Protein AF-A0A2G6IT74-F1 (afdb_monomer_lite)

Radius of gyration: 21.8 Å; chains: 1; bounding box: 38×27×62 Å

Structure (mmCIF, N/CA/C/O backbone):
data_AF-A0A2G6IT74-F1
#
_entry.id   AF-A0A2G6IT74-F1
#
loop_
_atom_site.group_PDB
_atom_site.id
_atom_site.type_symbol
_atom_site.label_atom_id
_atom_site.label_alt_id
_atom_site.label_comp_id
_atom_site.label_asym_id
_atom_site.label_entity_id
_atom_site.label_seq_id
_atom_site.pdbx_PDB_ins_code
_atom_site.Cartn_x
_atom_site.Cartn_y
_atom_site.Cartn_z
_atom_site.occupancy
_atom_site.B_iso_or_equiv
_atom_site.auth_seq_id
_atom_site.auth_comp_id
_atom_site.auth_asym_id
_atom_site.auth_atom_id
_atom_site.pdbx_PDB_model_num
ATOM 1 N N . MET A 1 1 ? 7.425 13.141 2.441 1.00 65.06 1 MET A N 1
ATOM 2 C CA . MET A 1 1 ? 8.271 11.918 2.467 1.00 65.06 1 MET A CA 1
ATOM 3 C C . MET A 1 1 ? 7.825 10.910 1.392 1.00 65.06 1 MET A C 1
ATOM 5 O O . MET A 1 1 ? 7.285 9.870 1.731 1.00 65.06 1 MET A O 1
ATOM 9 N N . LEU A 1 2 ? 8.061 11.181 0.099 1.00 88.25 2 LEU A N 1
ATOM 10 C CA . LEU A 1 2 ? 7.638 10.290 -1.006 1.00 88.25 2 LEU A CA 1
ATOM 11 C C . LEU A 1 2 ? 8.793 9.434 -1.556 1.00 88.25 2 LEU A C 1
ATOM 13 O O . LEU A 1 2 ? 8.683 8.216 -1.657 1.00 88.25 2 LEU A O 1
ATOM 17 N N . ARG A 1 3 ? 9.963 10.048 -1.781 1.00 90.00 3 ARG A N 1
ATOM 18 C CA . ARG A 1 3 ? 11.185 9.382 -2.279 1.00 90.00 3 ARG A CA 1
ATOM 19 C C . ARG A 1 3 ? 11.613 8.160 -1.452 1.00 90.00 3 ARG A C 1
ATOM 21 O O . ARG A 1 3 ? 12.179 7.213 -1.984 1.00 90.00 3 ARG A O 1
ATOM 28 N N . ARG A 1 4 ? 11.378 8.175 -0.134 1.00 93.81 4 ARG A N 1
ATOM 29 C CA . ARG A 1 4 ? 11.693 7.039 0.754 1.00 93.81 4 ARG A CA 1
ATOM 30 C C . ARG A 1 4 ? 10.772 5.845 0.505 1.00 93.81 4 ARG A C 1
ATOM 32 O O . ARG A 1 4 ? 11.251 4.719 0.525 1.00 93.81 4 ARG A O 1
ATOM 39 N N . ILE A 1 5 ? 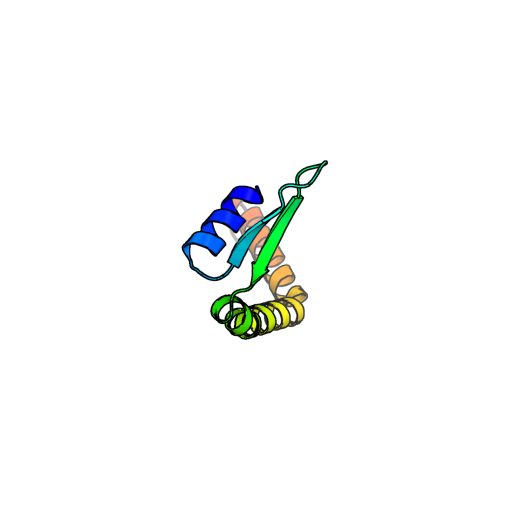9.488 6.102 0.268 1.00 93.94 5 ILE A N 1
ATOM 40 C CA . ILE A 1 5 ? 8.494 5.064 -0.012 1.00 93.94 5 ILE A CA 1
ATOM 41 C C . ILE A 1 5 ? 8.775 4.458 -1.385 1.00 93.94 5 ILE A C 1
ATOM 43 O O . ILE A 1 5 ? 8.896 3.246 -1.482 1.00 93.94 5 ILE A O 1
ATOM 47 N N . LEU A 1 6 ? 9.005 5.288 -2.407 1.00 93.88 6 LEU A N 1
ATOM 48 C CA . LEU A 1 6 ? 9.320 4.810 -3.759 1.00 93.88 6 LEU A CA 1
ATOM 49 C C . LEU A 1 6 ? 10.562 3.912 -3.780 1.00 93.88 6 LEU A C 1
ATOM 51 O O . LEU A 1 6 ? 10.492 2.804 -4.290 1.00 93.88 6 LEU A O 1
ATOM 55 N N . ARG A 1 7 ? 11.652 4.307 -3.108 1.00 93.31 7 ARG A N 1
ATOM 56 C CA . ARG A 1 7 ? 12.842 3.444 -2.977 1.00 93.31 7 ARG A CA 1
ATOM 57 C C . ARG A 1 7 ? 12.579 2.130 -2.250 1.00 93.31 7 ARG A C 1
ATOM 59 O O . ARG A 1 7 ? 13.227 1.133 -2.547 1.00 93.31 7 ARG A O 1
ATOM 66 N N . LYS A 1 8 ? 11.679 2.129 -1.263 1.00 94.88 8 LYS A N 1
ATOM 67 C CA . LYS A 1 8 ? 11.294 0.901 -0.563 1.00 94.88 8 LYS A CA 1
ATOM 68 C C . LYS A 1 8 ? 10.528 -0.027 -1.512 1.00 94.88 8 LYS A C 1
ATOM 70 O O . LYS A 1 8 ? 10.897 -1.186 -1.618 1.00 94.88 8 LYS A O 1
ATOM 75 N N . LEU A 1 9 ? 9.551 0.506 -2.244 1.00 95.06 9 LEU A N 1
ATOM 76 C CA . LEU A 1 9 ? 8.764 -0.247 -3.225 1.00 95.06 9 LEU A CA 1
ATOM 77 C C . LEU A 1 9 ? 9.615 -0.745 -4.406 1.00 95.06 9 LEU A C 1
ATOM 79 O O . LEU A 1 9 ? 9.387 -1.847 -4.895 1.00 95.06 9 LEU A O 1
ATOM 83 N N . GLU A 1 10 ? 10.621 0.025 -4.828 1.00 94.81 10 GLU A N 1
ATOM 84 C CA . GLU A 1 10 ? 11.639 -0.412 -5.794 1.00 94.81 10 GLU A CA 1
ATOM 85 C C . GLU A 1 10 ? 12.457 -1.586 -5.248 1.00 94.81 10 GLU A C 1
ATOM 87 O O . GLU A 1 10 ? 12.595 -2.608 -5.914 1.00 94.81 10 GLU A O 1
ATOM 92 N N . ARG A 1 11 ? 12.954 -1.485 -4.006 1.00 95.38 11 ARG A N 1
ATOM 93 C CA . ARG A 1 11 ? 13.703 -2.569 -3.347 1.00 95.38 11 ARG A CA 1
ATOM 94 C C . ARG A 1 11 ? 12.867 -3.839 -3.169 1.00 95.38 11 ARG A C 1
ATOM 96 O O . ARG A 1 11 ? 13.413 -4.934 -3.223 1.00 95.38 11 ARG A O 1
ATOM 103 N N . GLU A 1 12 ? 11.569 -3.692 -2.932 1.00 94.94 12 GLU A N 1
ATOM 104 C CA . GLU A 1 12 ? 10.613 -4.797 -2.793 1.00 94.94 12 GLU A CA 1
ATOM 105 C C . GLU A 1 12 ? 10.174 -5.381 -4.147 1.00 94.94 12 GLU A C 1
ATOM 107 O O . GLU A 1 12 ? 9.425 -6.352 -4.175 1.00 94.94 12 GLU A O 1
ATOM 112 N N . GLY A 1 13 ? 10.637 -4.818 -5.270 1.00 94.88 13 GLY A N 1
ATOM 113 C CA . GLY A 1 13 ? 10.321 -5.309 -6.611 1.00 94.88 13 GLY A CA 1
ATOM 114 C C . GLY A 1 13 ? 8.905 -4.978 -7.079 1.00 94.88 13 GLY A C 1
ATOM 115 O O . GLY A 1 13 ? 8.445 -5.547 -8.065 1.00 94.88 13 GLY A O 1
ATOM 116 N N . LEU A 1 14 ? 8.202 -4.066 -6.402 1.00 95.31 14 LEU A N 1
ATOM 117 C CA . LEU A 1 14 ? 6.845 -3.638 -6.761 1.00 95.31 14 LEU A CA 1
ATOM 118 C C . LEU A 1 14 ? 6.848 -2.532 -7.825 1.00 95.31 14 LEU A C 1
ATOM 120 O O . LEU A 1 14 ? 5.884 -2.395 -8.579 1.00 95.31 14 LEU A O 1
ATOM 124 N N . ILE A 1 15 ? 7.927 -1.749 -7.898 1.00 96.31 15 ILE A N 1
ATOM 125 C CA . ILE A 1 15 ? 8.082 -0.623 -8.825 1.00 96.31 15 ILE A CA 1
ATOM 126 C C . ILE A 1 15 ? 9.433 -0.710 -9.539 1.00 96.31 15 ILE A C 1
ATOM 128 O O . ILE A 1 15 ? 10.449 -0.987 -8.912 1.00 96.31 15 ILE A O 1
ATOM 132 N N . ASN A 1 16 ? 9.450 -0.388 -10.831 1.00 95.31 16 ASN A N 1
ATOM 133 C CA . ASN A 1 16 ? 10.658 -0.113 -11.599 1.00 95.31 16 ASN A CA 1
ATOM 134 C C . ASN A 1 16 ? 10.816 1.392 -11.816 1.00 95.31 16 ASN A C 1
ATOM 136 O O . ASN A 1 16 ? 9.856 2.079 -12.177 1.00 95.31 16 ASN A O 1
ATOM 140 N N . ARG A 1 17 ? 12.044 1.888 -11.652 1.00 95.06 17 ARG A N 1
ATOM 141 C CA . ARG A 1 17 ? 12.421 3.265 -11.977 1.00 95.06 17 ARG A CA 1
ATOM 142 C C . ARG A 1 17 ? 13.088 3.323 -13.341 1.00 95.06 17 ARG A C 1
ATOM 144 O O . ARG A 1 17 ? 14.028 2.577 -13.592 1.00 95.06 17 ARG A O 1
ATOM 151 N N . THR A 1 18 ? 12.619 4.225 -14.192 1.00 93.19 18 THR A N 1
ATOM 152 C CA . THR A 1 18 ? 13.230 4.533 -15.487 1.00 93.19 18 THR A CA 1
ATOM 153 C C . THR A 1 18 ? 13.643 5.997 -15.494 1.00 93.19 18 THR A C 1
ATOM 155 O O . THR A 1 18 ? 12.802 6.885 -15.349 1.00 93.19 18 THR A O 1
ATOM 158 N N . ASP A 1 19 ? 14.943 6.241 -15.636 1.00 92.88 19 ASP A N 1
ATOM 159 C CA . ASP A 1 19 ? 15.493 7.586 -15.777 1.00 92.88 19 ASP A CA 1
ATOM 160 C C . ASP A 1 19 ? 15.545 7.934 -17.272 1.00 92.88 19 ASP A C 1
ATOM 162 O O . ASP A 1 19 ? 16.152 7.216 -18.067 1.00 92.88 19 ASP A O 1
ATOM 166 N N . HIS A 1 20 ? 14.904 9.035 -17.659 1.00 92.25 20 HIS A N 1
ATOM 167 C CA . HIS A 1 20 ? 14.876 9.528 -19.033 1.00 92.25 20 HIS A CA 1
ATOM 168 C C . HIS A 1 20 ? 15.872 10.685 -19.178 1.00 92.25 20 HIS A C 1
ATOM 170 O O . HIS A 1 20 ? 15.691 11.727 -18.533 1.00 92.25 20 HIS A O 1
ATOM 176 N N . PRO A 1 21 ? 16.913 10.544 -20.019 1.00 88.00 21 PRO A N 1
ATOM 177 C CA . PRO A 1 21 ? 17.907 11.589 -20.244 1.00 88.00 21 PRO A CA 1
ATOM 178 C C . PRO A 1 21 ? 17.355 12.676 -21.183 1.00 88.00 21 PRO A C 1
ATOM 180 O O . PRO A 1 21 ? 17.797 12.833 -22.317 1.00 88.00 21 PRO A O 1
ATOM 183 N N . THR A 1 22 ? 16.350 13.416 -20.717 1.00 90.62 22 THR A N 1
ATOM 184 C CA . THR A 1 22 ? 15.744 14.563 -21.407 1.00 90.62 22 THR A CA 1
ATOM 185 C C . THR A 1 22 ? 16.179 15.881 -20.767 1.00 90.62 22 THR A C 1
ATOM 187 O O . THR A 1 22 ? 16.698 15.902 -19.651 1.00 90.62 22 THR A O 1
ATOM 190 N N . ILE A 1 23 ? 15.948 17.003 -21.455 1.00 88.44 23 ILE A N 1
ATOM 191 C CA . ILE A 1 23 ? 16.035 18.344 -20.862 1.00 88.44 23 ILE A CA 1
ATOM 192 C C . ILE A 1 23 ? 14.616 18.926 -20.849 1.00 88.44 23 ILE A C 1
ATOM 194 O O . ILE A 1 23 ? 14.080 19.200 -21.923 1.00 88.44 23 ILE A O 1
ATOM 198 N N . PRO A 1 24 ? 13.992 19.108 -19.671 1.00 86.25 24 PRO A N 1
ATOM 199 C CA . PRO A 1 24 ? 14.476 18.765 -18.326 1.00 86.25 24 PRO A CA 1
ATOM 200 C C . PRO A 1 24 ? 14.505 17.243 -18.058 1.00 86.25 24 PRO A C 1
ATOM 202 O O . PRO A 1 24 ? 13.763 16.499 -18.707 1.00 86.25 24 PRO A O 1
ATOM 205 N N . PRO A 1 25 ? 15.336 16.764 -17.109 1.00 89.56 25 PRO A N 1
ATOM 206 C CA . PRO A 1 25 ? 15.427 15.343 -16.779 1.00 89.56 25 PRO A CA 1
ATOM 207 C C . PRO A 1 25 ? 14.107 14.834 -16.199 1.00 89.56 25 PRO A C 1
ATOM 209 O O . PRO A 1 25 ? 13.504 15.481 -15.339 1.00 89.56 25 PRO A O 1
ATOM 212 N N . LYS A 1 26 ? 13.670 13.659 -16.657 1.00 91.94 26 LYS A N 1
ATOM 213 C CA . LYS A 1 26 ? 12.412 13.032 -16.243 1.00 91.94 26 LYS A CA 1
ATOM 214 C C . LYS A 1 26 ? 12.692 11.670 -15.616 1.00 91.94 26 LYS A C 1
ATOM 216 O O . LYS A 1 26 ? 13.532 10.917 -16.092 1.00 91.94 26 LYS A O 1
ATOM 221 N N . VAL A 1 27 ? 11.966 11.349 -14.551 1.00 92.69 27 VAL A N 1
ATOM 222 C CA . VAL A 1 27 ? 12.010 10.034 -13.905 1.00 92.69 27 VAL A CA 1
ATOM 223 C C . VAL A 1 27 ? 10.601 9.469 -13.894 1.00 92.69 27 VAL A C 1
ATOM 225 O O . VAL A 1 27 ? 9.659 10.156 -13.498 1.00 92.69 27 VAL A O 1
ATOM 228 N N . GLU A 1 28 ? 10.459 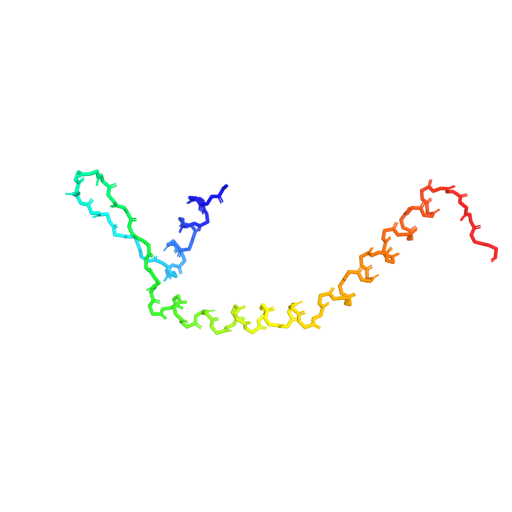8.226 -14.332 1.00 92.94 28 GLU A N 1
ATOM 229 C CA . GLU A 1 28 ? 9.194 7.502 -14.332 1.00 92.94 28 GLU A CA 1
ATOM 230 C C . GLU A 1 28 ? 9.271 6.285 -13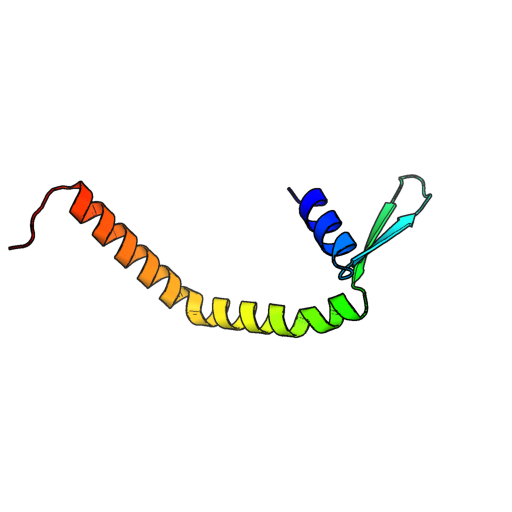.416 1.00 92.94 28 GLU A C 1
ATOM 232 O O . GLU A 1 28 ? 10.263 5.556 -13.392 1.00 92.94 28 GLU A O 1
ATOM 237 N N . HIS A 1 29 ? 8.194 6.066 -12.668 1.00 93.94 29 HIS A N 1
ATOM 238 C CA . HIS A 1 29 ? 8.022 4.910 -11.802 1.00 93.94 29 HIS A CA 1
ATOM 239 C C . HIS A 1 29 ? 6.836 4.104 -12.317 1.00 93.94 29 HIS A C 1
ATOM 241 O O . HIS A 1 29 ? 5.713 4.603 -12.331 1.00 93.94 29 HIS A O 1
ATOM 247 N N . ASN A 1 30 ? 7.084 2.865 -12.724 1.00 95.06 30 ASN A N 1
ATOM 248 C CA . ASN A 1 30 ? 6.064 1.970 -13.259 1.00 95.06 30 ASN A CA 1
ATOM 249 C C . ASN A 1 30 ? 5.927 0.742 -12.365 1.00 95.06 30 ASN A C 1
ATOM 251 O O . ASN A 1 30 ? 6.915 0.266 -11.808 1.00 95.06 30 ASN A O 1
ATOM 255 N N . LEU A 1 31 ? 4.713 0.213 -12.228 1.00 96.12 31 LEU A N 1
ATOM 256 C CA . LEU A 1 31 ? 4.510 -1.036 -11.499 1.00 96.12 31 LEU A CA 1
ATOM 257 C C . LEU A 1 31 ? 5.127 -2.203 -12.269 1.00 96.12 31 LEU A C 1
ATOM 259 O O . LEU A 1 31 ? 5.027 -2.287 -13.492 1.00 96.12 31 LEU A O 1
ATOM 263 N N . THR A 1 32 ? 5.741 -3.121 -11.534 1.00 96.56 32 THR A N 1
ATOM 264 C CA . THR A 1 32 ? 6.163 -4.417 -12.074 1.00 96.56 32 THR A CA 1
ATOM 265 C C . THR A 1 32 ? 4.956 -5.359 -12.179 1.00 96.56 32 THR A C 1
ATOM 267 O O . THR A 1 32 ? 3.902 -5.068 -11.605 1.00 96.56 32 THR A O 1
ATOM 270 N N . PRO A 1 33 ? 5.078 -6.533 -12.827 1.00 96.12 33 PRO A N 1
ATOM 271 C CA . PRO A 1 33 ? 4.031 -7.556 -12.768 1.00 96.12 33 PRO A CA 1
ATOM 272 C C . PRO A 1 33 ? 3.646 -7.935 -11.326 1.00 96.12 33 PRO A C 1
ATOM 274 O O . PRO A 1 33 ? 2.463 -8.084 -11.016 1.00 96.12 33 PRO A O 1
ATOM 277 N N . MET A 1 34 ? 4.629 -7.995 -10.418 1.00 95.56 34 MET A N 1
ATOM 278 C CA . MET A 1 34 ? 4.387 -8.206 -8.988 1.00 95.56 34 MET A CA 1
ATOM 279 C C . MET A 1 34 ? 3.606 -7.032 -8.375 1.00 95.56 34 MET A C 1
ATOM 281 O O . MET A 1 34 ? 2.609 -7.252 -7.688 1.00 95.56 34 MET A O 1
ATOM 285 N N . GLY A 1 35 ? 3.989 -5.790 -8.684 1.00 94.81 35 GLY A N 1
ATOM 286 C CA . GLY A 1 35 ? 3.273 -4.580 -8.267 1.00 94.81 35 GLY A CA 1
ATOM 287 C C . GLY A 1 35 ? 1.823 -4.513 -8.753 1.00 94.81 35 GLY A C 1
ATOM 288 O O . GLY A 1 35 ? 0.947 -4.081 -8.006 1.00 94.81 35 GLY A O 1
ATOM 289 N N . ILE A 1 36 ? 1.544 -4.985 -9.971 1.00 95.56 36 ILE A N 1
ATOM 290 C CA . ILE A 1 36 ? 0.181 -5.072 -10.513 1.00 95.56 36 ILE A CA 1
ATOM 291 C C . ILE A 1 36 ? -0.636 -6.100 -9.726 1.00 95.56 36 ILE A C 1
ATOM 293 O O . ILE A 1 36 ? -1.748 -5.793 -9.305 1.00 95.56 36 ILE A O 1
ATOM 297 N N . SER A 1 37 ? -0.077 -7.283 -9.446 1.00 94.88 37 SER A N 1
ATOM 298 C CA . SER A 1 37 ? -0.770 -8.299 -8.637 1.00 94.88 37 SER A CA 1
ATOM 299 C C . SER A 1 37 ? -1.108 -7.800 -7.223 1.00 94.88 37 SER A C 1
ATOM 301 O O . SER A 1 37 ? -2.160 -8.129 -6.676 1.00 94.88 37 SER A O 1
ATOM 303 N N . PHE A 1 38 ? -0.265 -6.925 -6.660 1.00 94.12 38 PHE A N 1
ATOM 304 C CA . PHE A 1 38 ? -0.474 -6.310 -5.350 1.00 94.12 38 PHE A CA 1
ATOM 305 C C . PHE A 1 38 ? -1.613 -5.275 -5.321 1.00 94.12 38 PHE A C 1
ATOM 307 O O . PHE A 1 38 ? -2.166 -4.998 -4.255 1.00 94.12 38 PHE A O 1
ATOM 314 N N . GLN A 1 39 ? -2.031 -4.732 -6.471 1.00 92.3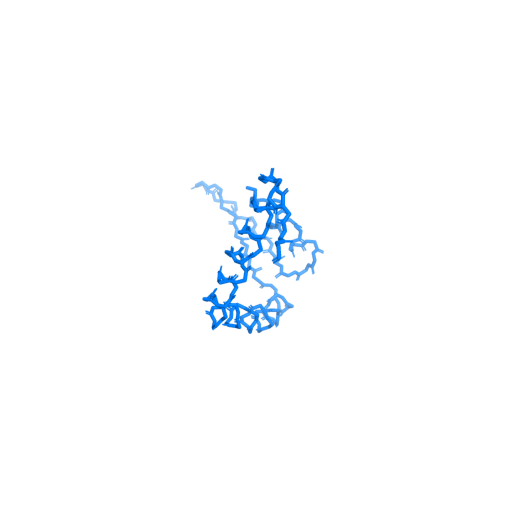8 39 GLN A N 1
ATOM 315 C CA . GLN A 1 39 ? -3.142 -3.775 -6.527 1.00 92.38 39 GLN A CA 1
ATOM 316 C C . GLN A 1 39 ? -4.459 -4.364 -6.015 1.00 92.38 39 GLN A C 1
ATOM 318 O O . GLN A 1 39 ? -5.245 -3.636 -5.412 1.00 92.38 39 GLN A O 1
ATOM 323 N N . GLY A 1 40 ? -4.707 -5.656 -6.255 1.00 93.69 40 GLY A N 1
ATOM 324 C CA . GLY A 1 40 ? -5.933 -6.333 -5.827 1.00 93.69 40 GLY A CA 1
ATOM 325 C C . GLY A 1 40 ? -6.123 -6.261 -4.308 1.00 93.69 40 GLY A C 1
ATOM 326 O O . GLY A 1 40 ? -7.076 -5.627 -3.857 1.00 93.69 40 GLY A O 1
ATOM 327 N N . PRO A 1 41 ? -5.192 -6.815 -3.510 1.00 94.81 41 PRO A N 1
ATOM 328 C CA . PRO A 1 41 ? -5.239 -6.728 -2.051 1.00 94.81 41 PRO A CA 1
ATOM 329 C C . PRO A 1 41 ? -5.348 -5.296 -1.514 1.00 94.81 41 PRO A C 1
ATOM 331 O O . PRO A 1 41 ? -6.157 -5.033 -0.625 1.00 94.81 41 PRO A O 1
ATOM 334 N N . VAL A 1 42 ? -4.576 -4.354 -2.073 1.00 94.69 42 VAL A N 1
ATOM 335 C CA . VAL A 1 42 ? -4.615 -2.941 -1.655 1.00 94.69 42 VAL A CA 1
ATOM 336 C C . VAL A 1 42 ? -5.987 -2.325 -1.919 1.00 94.69 42 VAL A C 1
ATOM 338 O O . VAL A 1 42 ? -6.509 -1.606 -1.068 1.00 94.69 42 VAL A O 1
ATOM 341 N N . ARG A 1 43 ? -6.594 -2.621 -3.073 1.00 96.06 43 ARG A N 1
ATOM 342 C CA . ARG A 1 43 ? -7.936 -2.146 -3.417 1.00 96.06 43 ARG A CA 1
ATOM 343 C C . ARG A 1 43 ? -8.983 -2.718 -2.473 1.00 96.06 43 ARG A C 1
ATOM 345 O O . ARG A 1 43 ? -9.801 -1.950 -1.982 1.00 96.06 43 ARG A O 1
ATOM 352 N N . THR A 1 44 ? -8.944 -4.019 -2.199 1.00 96.88 44 THR A N 1
ATOM 353 C CA . THR A 1 44 ? -9.889 -4.666 -1.279 1.00 96.88 44 THR A CA 1
ATOM 354 C C . THR A 1 44 ? -9.798 -4.063 0.119 1.00 96.88 44 THR A C 1
ATOM 356 O O . THR A 1 44 ? -10.819 -3.731 0.715 1.00 96.88 44 THR A O 1
ATOM 359 N N . LEU A 1 45 ? -8.578 -3.851 0.621 1.00 96.81 45 LEU A N 1
ATOM 360 C CA . LEU A 1 45 ? -8.366 -3.197 1.910 1.00 96.81 45 LEU A CA 1
ATOM 361 C C . LEU A 1 45 ? -8.899 -1.759 1.911 1.00 96.81 45 LEU A C 1
ATOM 363 O O . LEU A 1 45 ? -9.569 -1.351 2.856 1.00 96.81 45 LEU A O 1
ATOM 367 N N . GLY A 1 46 ? -8.620 -1.000 0.848 1.00 96.31 46 GLY A N 1
ATOM 368 C CA . GLY A 1 46 ? -9.117 0.365 0.695 1.00 96.31 46 GLY A CA 1
ATOM 369 C C . GLY A 1 46 ? -10.642 0.427 0.658 1.00 96.31 46 GLY A C 1
ATOM 370 O O . GLY A 1 46 ? -11.232 1.262 1.333 1.00 96.31 46 GLY A O 1
ATOM 371 N N . GLN A 1 47 ? -11.284 -0.483 -0.072 1.00 97.81 47 GLN A N 1
ATOM 372 C CA . GLN A 1 47 ? -12.738 -0.563 -0.142 1.00 97.81 47 GLN A CA 1
ATOM 373 C C . GLN A 1 47 ? -13.347 -0.879 1.226 1.00 97.81 47 GLN A C 1
ATOM 375 O O . GLN A 1 47 ? -14.232 -0.156 1.671 1.00 97.81 47 GLN A O 1
ATOM 380 N N . TRP A 1 48 ? -12.826 -1.887 1.930 1.00 97.81 48 TRP A N 1
ATOM 381 C CA . TRP A 1 48 ? -13.283 -2.199 3.283 1.00 97.81 48 TRP A CA 1
ATOM 382 C C . TRP A 1 48 ? -13.126 -0.998 4.226 1.00 97.81 48 TRP A C 1
ATOM 384 O O . TRP A 1 48 ? -14.024 -0.705 5.012 1.00 97.81 48 TRP A O 1
ATOM 394 N N . ALA A 1 49 ? -12.008 -0.271 4.137 1.00 97.19 49 ALA A N 1
ATOM 395 C CA . ALA A 1 49 ? -11.780 0.912 4.962 1.00 97.19 49 ALA A CA 1
ATOM 396 C C . ALA A 1 49 ? -12.791 2.030 4.664 1.00 97.19 49 ALA A C 1
ATOM 398 O O . ALA A 1 49 ? -13.282 2.660 5.596 1.00 97.19 49 ALA A O 1
ATOM 399 N N . LEU A 1 50 ? -13.130 2.248 3.388 1.00 97.25 50 LEU A N 1
ATOM 400 C CA . LEU A 1 50 ? -14.161 3.208 2.984 1.00 97.25 50 LEU A CA 1
ATOM 401 C C . LEU A 1 50 ? -15.548 2.800 3.495 1.00 97.25 50 LEU A C 1
ATOM 403 O O . LEU A 1 5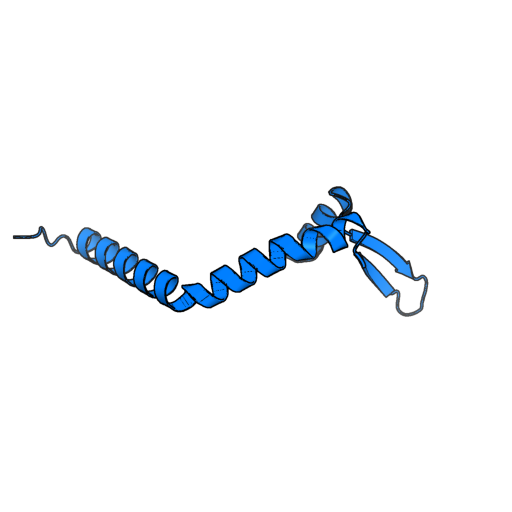0 ? -16.266 3.634 4.033 1.00 97.25 50 LEU A O 1
ATOM 407 N N . GLU A 1 51 ? -15.905 1.521 3.387 1.00 98.12 51 GLU A N 1
ATOM 408 C CA . GLU A 1 51 ? -17.187 0.986 3.871 1.00 98.12 51 GLU A CA 1
ATOM 409 C C . GLU A 1 51 ? -17.333 1.064 5.399 1.00 98.12 51 GLU A C 1
ATOM 411 O O . GLU A 1 51 ? -18.445 1.060 5.920 1.00 98.12 51 GLU A O 1
ATOM 416 N N . ASN A 1 52 ? -16.219 1.125 6.133 1.00 98.06 52 ASN A N 1
ATOM 417 C CA . ASN A 1 52 ? -16.205 1.137 7.596 1.00 98.06 52 ASN A CA 1
ATOM 418 C C . ASN A 1 52 ? -15.755 2.480 8.183 1.00 98.06 52 ASN A C 1
ATOM 420 O O . ASN A 1 52 ? -15.515 2.547 9.389 1.00 98.06 52 ASN A O 1
ATOM 424 N N . LEU A 1 53 ? -15.659 3.536 7.370 1.00 97.44 53 LEU A N 1
ATOM 425 C CA . LEU A 1 53 ? -15.145 4.838 7.798 1.00 97.44 53 LEU A CA 1
ATOM 426 C C . LEU A 1 53 ? -15.917 5.378 9.012 1.00 97.44 53 LEU A C 1
ATOM 428 O O . LEU A 1 53 ? -15.318 5.648 10.049 1.00 97.44 53 LEU A O 1
ATOM 432 N N . ASP A 1 54 ? -17.248 5.395 8.932 1.00 97.50 54 ASP A N 1
ATOM 433 C CA . ASP A 1 54 ? -18.111 5.899 10.008 1.00 97.50 54 ASP A CA 1
ATOM 434 C C . ASP A 1 54 ? -17.967 5.082 11.298 1.00 97.50 54 ASP A C 1
ATOM 436 O O . ASP A 1 54 ? -17.960 5.619 12.406 1.00 97.50 54 ASP A O 1
ATOM 440 N N . ARG A 1 55 ? -17.807 3.759 11.168 1.00 97.88 55 ARG A N 1
ATOM 441 C CA . ARG A 1 55 ? -17.599 2.859 12.313 1.00 97.88 55 ARG A CA 1
ATOM 442 C C . ARG A 1 55 ? -16.251 3.115 12.976 1.00 97.88 55 ARG A C 1
ATOM 444 O O . ARG A 1 55 ? -16.155 3.075 14.200 1.00 97.88 55 ARG A O 1
ATOM 451 N N . ILE A 1 56 ? -15.219 3.362 12.172 1.00 97.25 56 ILE A N 1
ATOM 452 C CA . ILE A 1 56 ? -13.879 3.704 12.650 1.00 97.25 56 ILE A CA 1
ATOM 453 C C . ILE A 1 56 ? -13.917 5.051 13.375 1.00 97.25 56 ILE A C 1
ATOM 455 O O . ILE A 1 56 ? -13.348 5.167 14.458 1.00 97.25 56 ILE A O 1
ATOM 459 N N . ASP A 1 57 ? -14.606 6.047 12.825 1.00 97.38 57 ASP A N 1
ATOM 460 C CA . ASP A 1 57 ? -14.686 7.375 13.430 1.00 97.38 57 ASP A CA 1
ATOM 461 C C . ASP A 1 57 ? -15.512 7.373 14.722 1.00 97.38 57 ASP A C 1
ATOM 463 O O . ASP A 1 57 ? -15.093 7.969 15.714 1.00 97.38 57 ASP A O 1
ATOM 467 N N . ALA A 1 58 ? -16.606 6.610 14.781 1.00 97.50 58 ALA A N 1
ATOM 468 C CA . ALA A 1 58 ? -17.345 6.394 16.025 1.00 97.50 58 ALA A CA 1
ATOM 469 C C . ALA A 1 58 ? -16.485 5.700 17.097 1.00 97.50 58 ALA A C 1
ATOM 471 O O . ALA A 1 58 ? -16.506 6.089 18.269 1.00 97.50 58 ALA A O 1
ATOM 472 N N . ALA A 1 59 ? -15.694 4.693 16.707 1.00 96.81 59 ALA A N 1
ATOM 473 C CA . ALA A 1 59 ? -14.779 4.013 17.620 1.00 96.81 59 ALA A CA 1
ATOM 474 C C . ALA A 1 59 ? -13.681 4.956 18.142 1.00 96.81 59 ALA A C 1
ATOM 476 O O . ALA A 1 59 ? -13.390 4.937 19.338 1.00 96.81 59 ALA A O 1
ATOM 477 N N . ARG A 1 60 ? -13.118 5.814 17.278 1.00 96.50 60 ARG A N 1
ATOM 478 C CA . ARG A 1 60 ? -12.154 6.859 17.668 1.00 96.50 60 ARG A CA 1
ATOM 479 C C . ARG A 1 60 ? -12.766 7.835 18.665 1.00 96.50 60 ARG A C 1
ATOM 481 O O . ARG A 1 60 ? -12.211 8.010 19.739 1.00 96.50 60 ARG A O 1
ATOM 488 N N . ALA A 1 61 ? -13.944 8.379 18.363 1.00 96.75 61 ALA A N 1
ATOM 489 C CA . ALA A 1 61 ? -14.633 9.306 19.256 1.00 96.75 61 ALA A CA 1
ATOM 490 C C . ALA A 1 61 ? -14.930 8.682 20.629 1.00 96.75 61 ALA A C 1
ATOM 492 O O . ALA A 1 61 ? -14.744 9.325 21.658 1.00 96.75 61 ALA A O 1
ATOM 493 N N . THR A 1 62 ? -15.348 7.412 20.652 1.00 96.38 62 THR A N 1
ATOM 494 C CA . THR A 1 62 ? -15.594 6.678 21.903 1.00 96.38 62 THR A CA 1
ATOM 495 C C . THR A 1 62 ? -14.312 6.514 22.720 1.00 96.38 62 THR A C 1
ATOM 497 O O . THR A 1 62 ? -14.321 6.736 23.930 1.00 96.38 62 THR A O 1
ATOM 500 N N . TYR A 1 63 ? -13.208 6.147 22.067 1.00 94.56 63 TYR A N 1
ATOM 501 C CA . TYR A 1 63 ? -11.907 6.002 22.716 1.00 94.56 63 TYR A CA 1
ATOM 502 C C . TYR A 1 63 ? -11.395 7.338 23.273 1.00 94.56 63 TYR A C 1
ATOM 504 O O . TYR A 1 63 ? -11.003 7.413 24.437 1.00 94.56 63 TYR A O 1
ATOM 512 N N . ASP A 1 64 ? -11.458 8.401 22.473 1.00 95.75 64 ASP A N 1
ATOM 513 C CA . ASP A 1 64 ? -11.000 9.735 22.864 1.00 95.75 64 ASP A CA 1
ATOM 514 C C . ASP A 1 64 ? -11.835 10.299 24.029 1.00 95.75 64 ASP A C 1
ATOM 516 O O . ASP A 1 64 ? -11.289 10.907 24.951 1.00 95.75 64 ASP A O 1
ATOM 520 N N . ALA A 1 65 ? -13.149 10.042 24.044 1.00 93.25 65 ALA A N 1
ATOM 521 C CA . ALA A 1 65 ? -14.028 10.418 25.151 1.00 93.25 65 ALA A CA 1
ATOM 522 C C . ALA A 1 65 ? -13.702 9.659 26.448 1.00 93.25 65 ALA A C 1
ATOM 524 O O . ALA A 1 65 ? -13.690 10.262 27.523 1.00 93.25 65 ALA A O 1
ATOM 525 N N . ALA A 1 66 ? -13.405 8.358 26.362 1.00 90.50 66 ALA A N 1
ATOM 526 C CA . ALA A 1 66 ? -12.985 7.567 27.519 1.00 90.50 66 ALA A CA 1
ATOM 527 C C . ALA A 1 66 ? -11.661 8.092 28.099 1.00 90.50 66 ALA A C 1
ATOM 529 O O . ALA A 1 66 ? -11.583 8.366 29.297 1.00 90.50 66 ALA A O 1
ATOM 530 N N . LEU A 1 67 ? -10.673 8.350 27.236 1.00 89.94 67 LEU A N 1
ATOM 531 C CA . LEU A 1 67 ? -9.379 8.898 27.638 1.00 89.94 67 LEU A CA 1
ATOM 532 C C . LEU A 1 67 ? -9.515 10.285 28.288 1.00 89.94 67 LEU A C 1
ATOM 534 O O . LEU A 1 67 ? -8.864 10.567 29.294 1.00 89.94 67 LEU A O 1
ATOM 538 N N . SER A 1 68 ? -10.385 11.144 27.748 1.00 84.44 68 SER A N 1
ATOM 539 C CA . SER A 1 68 ? -10.669 12.458 28.332 1.00 84.44 68 SER A CA 1
ATOM 540 C C . SER A 1 68 ? -11.335 12.353 29.708 1.00 84.44 68 SER A C 1
ATOM 542 O O . SER A 1 68 ? -11.032 13.157 30.588 1.00 84.44 68 SER A O 1
ATOM 544 N N . ASN A 1 69 ? -12.224 11.377 29.917 1.00 75.38 69 ASN A N 1
ATOM 545 C CA . ASN A 1 69 ? -12.886 11.157 31.206 1.00 75.38 69 ASN A CA 1
ATOM 546 C C . ASN A 1 69 ? -11.919 10.612 32.269 1.00 75.38 69 ASN A C 1
ATOM 548 O O . ASN A 1 69 ? -11.969 11.050 33.418 1.00 75.38 69 ASN A O 1
ATOM 552 N N . GLU A 1 70 ? -11.005 9.715 31.891 1.00 71.62 70 GLU A N 1
ATOM 553 C CA . GLU A 1 70 ? -9.955 9.208 32.785 1.00 71.62 70 GLU A CA 1
ATOM 554 C C . GLU A 1 70 ? -8.970 10.314 33.197 1.00 71.62 70 GLU A C 1
ATOM 556 O O . GLU A 1 70 ? -8.574 10.401 34.359 1.00 71.62 70 GLU A O 1
ATOM 561 N N . GLN A 1 71 ? -8.618 11.213 32.272 1.00 62.44 71 GLN A N 1
ATOM 562 C CA . GLN A 1 71 ? -7.747 12.361 32.551 1.00 62.44 71 GLN A CA 1
ATOM 563 C C . GLN A 1 71 ? -8.436 13.455 33.381 1.00 62.44 71 GLN A C 1
ATOM 565 O O . GLN A 1 71 ? -7.764 14.178 34.116 1.00 62.44 71 GLN A O 1
ATOM 570 N N . ALA A 1 72 ? -9.766 13.562 33.302 1.00 64.12 72 ALA A N 1
ATOM 571 C CA . ALA A 1 72 ? -10.564 14.499 34.092 1.00 64.12 72 ALA A CA 1
ATOM 572 C C . ALA A 1 72 ? -10.812 14.042 35.546 1.00 64.12 72 ALA A C 1
ATOM 574 O O . ALA A 1 72 ? -11.412 14.788 36.318 1.00 64.12 72 ALA A O 1
ATOM 575 N N . GLY A 1 73 ? -10.355 12.848 35.947 1.00 57.47 73 GLY A N 1
ATOM 576 C CA . GLY A 1 73 ? -10.410 12.390 37.339 1.00 57.47 73 GLY A CA 1
ATOM 577 C C . GLY A 1 73 ? -11.823 12.185 37.902 1.00 57.47 73 GLY A C 1
ATOM 578 O O . GLY A 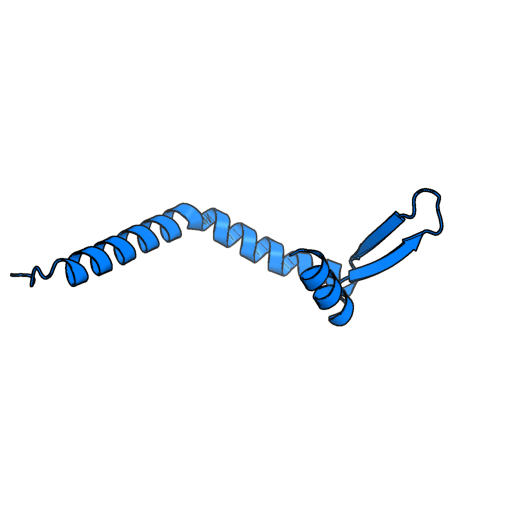1 73 ? -11.998 12.212 39.120 1.00 57.47 73 GLY A O 1
ATOM 579 N N . VAL A 1 74 ? -12.837 11.980 37.056 1.00 58.25 74 VAL A N 1
ATOM 580 C CA . VAL A 1 74 ? -14.189 11.639 37.519 1.00 58.25 74 VAL A CA 1
ATOM 581 C C . VAL A 1 74 ? -14.306 10.118 37.575 1.00 58.25 74 VAL A C 1
ATOM 583 O O . VAL A 1 74 ? -14.522 9.458 36.562 1.00 58.25 74 VAL A O 1
ATOM 586 N N . ALA A 1 75 ? -14.134 9.556 38.772 1.00 48.19 75 ALA A N 1
ATOM 587 C CA . ALA A 1 75 ? -14.463 8.159 39.036 1.00 48.19 75 ALA A CA 1
ATOM 588 C C . ALA A 1 75 ? -15.959 7.911 38.736 1.00 48.19 75 ALA A C 1
ATOM 590 O O . ALA A 1 75 ? -16.789 8.725 39.155 1.00 48.19 75 ALA A O 1
ATOM 591 N N . PRO A 1 76 ? -16.328 6.829 38.024 1.00 52.88 76 PRO A N 1
ATOM 592 C CA . PRO A 1 76 ? -17.728 6.520 37.768 1.00 52.88 76 PRO A CA 1
ATOM 593 C C . PRO A 1 76 ? -18.399 6.054 39.069 1.00 52.88 76 PRO A C 1
ATOM 595 O O . PRO A 1 76 ? -17.835 5.235 39.798 1.00 52.88 76 PRO A O 1
ATOM 598 N N . VAL A 1 77 ? -19.581 6.610 39.354 1.00 50.94 77 VAL A N 1
ATOM 599 C CA . VAL A 1 77 ? -20.520 6.140 40.391 1.00 50.94 77 VAL A CA 1
ATOM 600 C C . VAL A 1 77 ? -21.340 4.983 39.839 1.00 50.94 77 VAL A C 1
ATOM 602 O O . VAL A 1 77 ? -21.759 5.089 38.663 1.00 50.94 77 VAL A O 1
#

pLDDT: mean 90.01, std 12.06, range [48.19, 98.12]

Sequence (77 aa):
MLRRILRKLEREGLINRTDHPTIPPKVEHNLTPMGISFQGPVRTLGQWALENLDRIDAARATYDAALSNEQAGVAPV

Foldseek 3Di:
DVVVVLVVCVVVQQWDWDWDPDVVTDIDIDGDPVVVVVVVVVVVVVVVCVVCVVVVVVVVVVVVVVVVVVVVPDDDD

Secondary structure (DSSP, 8-state):
--HHHHHHHHHTTSEEEEEE--SS-EEEEEE-HHHHHHHHHHHHHHHHHHHTHHHHHHHHHHHHHHHHHHHTT----